Protein AF-A0A3M7SBH7-F1 (afdb_monomer_lite)

Organism: Brachionus plicatilis (NCBI:txid10195)

InterPro domains:
  IPR026750 Protein N-terminal asparagine amidohydrolase [PF14736] (7-164)
  IPR026750 Protein N-terminal asparagine amidohydrolase [PTHR12498] (8-165)

Structure (mmCIF, N/CA/C/O backbone):
data_AF-A0A3M7SBH7-F1
#
_entry.id   AF-A0A3M7SBH7-F1
#
loop_
_atom_site.group_PDB
_atom_site.id
_atom_site.type_symbol
_atom_site.label_atom_id
_atom_site.label_alt_id
_atom_site.label_comp_id
_atom_site.label_asym_id
_atom_site.label_entity_id
_atom_site.label_seq_id
_atom_site.pdbx_PDB_ins_code
_atom_site.Cartn_x
_atom_site.Cartn_y
_atom_site.Cartn_z
_atom_site.occupancy
_atom_site.B_iso_or_equiv
_atom_site.auth_seq_id
_atom_site.auth_comp_id
_atom_site.auth_asym_id
_atom_site.auth_atom_id
_atom_site.pdbx_PDB_model_num
ATOM 1 N N . MET A 1 1 ? -0.500 4.840 19.368 1.00 51.47 1 MET A N 1
ATOM 2 C CA . MET A 1 1 ? -0.669 6.309 19.244 1.00 51.47 1 MET A CA 1
ATOM 3 C C . MET A 1 1 ? 0.529 7.120 19.744 1.00 51.47 1 MET A C 1
ATOM 5 O O . MET A 1 1 ? 0.841 8.128 19.121 1.00 51.47 1 MET A O 1
ATOM 9 N N . LYS A 1 2 ? 1.219 6.690 20.820 1.00 51.00 2 LYS A N 1
ATOM 10 C CA . LYS A 1 2 ? 2.356 7.432 21.401 1.00 51.00 2 LYS A CA 1
ATOM 11 C C . LYS A 1 2 ? 3.437 7.821 20.385 1.00 51.00 2 LYS A C 1
ATOM 13 O O . LYS A 1 2 ? 3.947 8.919 20.484 1.00 51.00 2 LYS A O 1
ATOM 18 N N . TYR A 1 3 ? 3.743 6.987 19.391 1.00 58.25 3 TYR A N 1
ATOM 19 C CA . TYR A 1 3 ? 4.792 7.304 18.414 1.00 58.25 3 TYR A CA 1
ATOM 20 C C . TYR A 1 3 ? 4.345 8.312 17.343 1.00 58.25 3 TYR A C 1
ATOM 22 O O . TYR A 1 3 ? 4.985 9.344 17.181 1.00 58.25 3 TYR A O 1
ATOM 30 N N . SER A 1 4 ? 3.216 8.085 16.665 1.00 71.88 4 SER A N 1
ATOM 31 C CA . SER A 1 4 ? 2.792 8.923 15.531 1.00 71.88 4 SER A CA 1
ATOM 32 C C . SER A 1 4 ? 2.353 10.337 15.928 1.00 71.88 4 SER A C 1
ATOM 34 O O . SER A 1 4 ? 2.708 11.291 15.242 1.00 71.88 4 SER A O 1
ATOM 36 N N . ALA A 1 5 ? 1.634 10.504 17.044 1.00 77.94 5 ALA A N 1
ATOM 37 C CA . ALA A 1 5 ? 1.269 11.840 17.525 1.00 77.94 5 ALA A CA 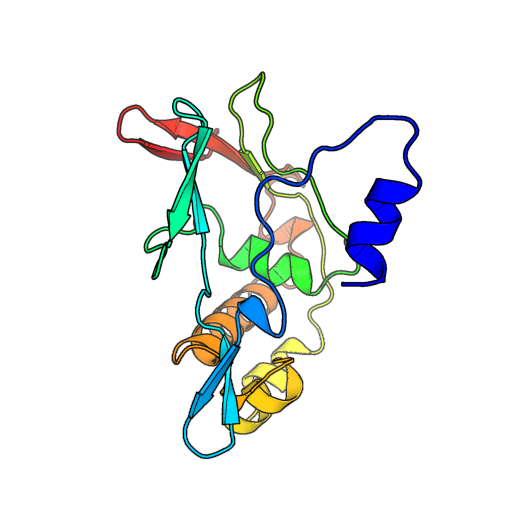1
ATOM 38 C C . ALA A 1 5 ? 2.497 12.607 18.042 1.00 77.94 5 ALA A C 1
ATOM 40 O O . ALA A 1 5 ? 2.641 13.796 17.773 1.00 77.94 5 ALA A O 1
ATOM 41 N N . ASN A 1 6 ? 3.422 11.919 18.717 1.00 83.62 6 ASN A N 1
ATOM 42 C CA . ASN A 1 6 ? 4.636 12.538 19.246 1.00 83.62 6 ASN A CA 1
ATOM 43 C C . ASN A 1 6 ? 5.560 13.046 18.129 1.00 83.62 6 ASN A C 1
ATOM 45 O O . ASN A 1 6 ? 6.127 14.127 18.246 1.00 83.62 6 ASN A O 1
ATOM 49 N N . CYS A 1 7 ? 5.637 12.339 16.994 1.00 85.69 7 CYS A N 1
ATOM 50 C CA . CYS A 1 7 ? 6.346 12.839 15.812 1.00 85.69 7 CYS A CA 1
ATOM 51 C C . CYS A 1 7 ? 5.820 14.201 15.327 1.00 85.69 7 CYS A C 1
ATOM 53 O O . CYS A 1 7 ? 6.613 14.995 14.834 1.00 85.69 7 CYS A O 1
ATOM 55 N N . LEU A 1 8 ? 4.517 14.478 15.467 1.00 88.62 8 LEU A N 1
ATOM 56 C CA . LEU A 1 8 ? 3.919 15.765 15.093 1.00 88.62 8 LEU A CA 1
ATOM 57 C C . LEU A 1 8 ? 4.104 16.833 16.176 1.00 88.62 8 LEU A C 1
ATOM 59 O O . LEU A 1 8 ? 4.330 17.991 15.844 1.00 88.62 8 LEU A O 1
ATOM 63 N N . LEU A 1 9 ? 4.041 16.453 17.456 1.00 87.44 9 LEU A N 1
ATOM 64 C CA . LEU A 1 9 ? 4.242 17.375 18.582 1.00 87.44 9 LEU A CA 1
ATOM 65 C C . LEU A 1 9 ? 5.665 17.947 18.633 1.00 87.44 9 LEU A C 1
ATOM 67 O O . LEU A 1 9 ? 5.855 19.070 19.084 1.00 87.44 9 LEU A O 1
ATOM 71 N N . ASN A 1 10 ? 6.648 17.197 18.132 1.00 88.00 10 ASN A N 1
ATOM 72 C CA . ASN A 1 10 ? 8.053 17.609 18.100 1.00 88.00 10 ASN A CA 1
ATOM 73 C C . ASN A 1 10 ? 8.414 18.500 16.895 1.00 88.00 10 ASN A C 1
ATOM 75 O O . ASN A 1 10 ? 9.589 18.788 16.663 1.00 88.00 10 ASN A O 1
ATOM 79 N N . ARG A 1 11 ? 7.430 18.912 16.089 1.00 91.31 11 ARG A N 1
ATOM 80 C CA . ARG A 1 11 ? 7.635 19.790 14.929 1.00 91.31 11 ARG A CA 1
ATOM 81 C C . ARG A 1 11 ? 7.516 21.258 15.342 1.00 91.31 11 ARG A C 1
ATOM 83 O O . ARG A 1 11 ? 6.840 21.588 16.311 1.00 91.31 11 ARG A O 1
ATOM 90 N N . LYS A 1 12 ? 8.178 22.153 14.601 1.00 94.81 12 LYS A N 1
ATOM 91 C CA . LYS A 1 12 ? 8.089 23.607 14.846 1.00 94.81 12 LYS A CA 1
ATOM 92 C C . LYS A 1 12 ? 6.746 24.167 14.376 1.00 94.81 12 LYS A C 1
ATOM 94 O O . LYS A 1 12 ? 6.247 25.154 14.910 1.00 94.81 12 LYS A O 1
ATOM 99 N N . GLU A 1 13 ? 6.185 23.550 13.347 1.00 95.94 13 GLU A N 1
ATOM 100 C CA . GLU A 1 13 ? 4.905 23.888 12.757 1.00 95.94 13 GLU A CA 1
ATOM 101 C C . GLU A 1 13 ? 3.751 23.518 13.696 1.00 95.94 13 GLU A C 1
ATOM 103 O O . GLU A 1 13 ? 3.779 22.501 14.389 1.00 95.94 13 GLU A O 1
ATOM 108 N N . LYS A 1 14 ? 2.691 24.331 13.692 1.00 92.06 14 LYS A N 1
ATOM 109 C CA . LYS A 1 14 ? 1.484 24.055 14.476 1.00 92.06 14 LYS A CA 1
ATOM 110 C C . LYS A 1 14 ? 0.523 23.184 13.675 1.00 92.06 14 LYS A C 1
ATOM 112 O O . LYS A 1 14 ? 0.019 23.604 12.635 1.00 92.06 14 LYS A O 1
ATOM 117 N N . PHE A 1 15 ? 0.209 22.007 14.205 1.00 92.75 15 PHE A N 1
ATOM 118 C CA . PHE A 1 15 ? -0.782 21.098 13.635 1.00 92.75 15 PHE A CA 1
ATOM 119 C C . PHE A 1 15 ? -2.075 21.135 14.452 1.00 92.75 15 PHE A C 1
ATOM 121 O O . PHE A 1 15 ? -2.052 21.012 15.673 1.00 92.75 15 PHE A O 1
ATOM 128 N N . ASN A 1 16 ? -3.214 21.271 13.770 1.00 90.94 16 ASN A N 1
ATOM 129 C CA . ASN A 1 16 ? -4.533 21.200 14.396 1.00 90.94 16 ASN A CA 1
ATOM 130 C C . ASN A 1 16 ? -5.140 19.819 14.148 1.00 90.94 16 ASN A C 1
ATOM 132 O O . ASN A 1 16 ? -5.422 19.467 13.000 1.00 90.94 16 ASN A O 1
ATOM 136 N N . LEU A 1 17 ? -5.379 19.052 15.211 1.00 90.44 17 LEU A N 1
ATOM 137 C CA . LEU A 1 17 ? -6.041 17.756 15.106 1.00 90.44 17 LEU A CA 1
ATOM 138 C C . LEU A 1 17 ? -7.507 17.950 14.691 1.00 90.44 17 LEU A C 1
ATOM 140 O O . LEU A 1 17 ? -8.284 18.575 15.409 1.00 90.44 17 LEU A O 1
ATOM 144 N N . LYS A 1 18 ? -7.878 17.433 13.514 1.00 91.19 18 LYS A N 1
ATOM 145 C CA . LYS A 1 18 ? -9.251 17.517 12.980 1.00 91.19 18 LYS A CA 1
ATOM 146 C C . LYS A 1 18 ? -10.040 16.218 13.114 1.00 91.19 18 LYS A C 1
ATOM 148 O O . LYS A 1 18 ? -11.257 16.268 13.234 1.00 91.19 18 LYS A O 1
ATOM 153 N N . LEU A 1 19 ? -9.362 15.075 13.073 1.00 90.56 19 LEU A N 1
ATOM 154 C CA . LEU A 1 19 ? -9.978 13.754 13.132 1.00 90.56 19 LEU A CA 1
ATOM 155 C C . LEU A 1 19 ? -9.030 12.784 13.838 1.00 90.56 19 LEU A C 1
ATOM 157 O O . LEU A 1 19 ? -7.858 12.705 13.475 1.00 90.56 19 LEU A O 1
ATOM 161 N N . CYS A 1 20 ? -9.539 12.048 14.825 1.00 91.25 20 CYS A N 1
ATOM 162 C CA . CYS A 1 20 ? -8.801 11.014 15.546 1.00 91.25 20 CYS A CA 1
ATOM 163 C C . CYS A 1 20 ? -9.745 9.842 15.833 1.00 91.25 20 CYS A C 1
ATOM 165 O O . CYS A 1 20 ? -10.544 9.906 16.762 1.00 91.25 20 CYS A O 1
ATOM 167 N N . ILE A 1 21 ? -9.706 8.813 14.984 1.00 90.50 21 ILE A N 1
ATOM 168 C CA . ILE A 1 21 ? -10.515 7.593 15.127 1.00 90.50 21 ILE A CA 1
ATOM 169 C C . ILE A 1 21 ? -9.576 6.398 14.968 1.00 90.50 21 ILE A C 1
ATOM 171 O O . ILE A 1 21 ? -9.464 5.795 13.904 1.00 90.50 21 ILE A O 1
ATOM 175 N N . ASN A 1 22 ? -8.811 6.110 16.009 1.00 90.19 22 ASN A N 1
ATOM 176 C CA . ASN A 1 22 ? -7.846 5.018 16.049 1.00 90.19 22 ASN A CA 1
ATOM 177 C C . ASN A 1 22 ? -7.960 4.255 17.372 1.00 90.19 22 ASN A C 1
ATOM 179 O O . ASN A 1 22 ? -8.639 4.705 18.292 1.00 90.19 22 ASN A O 1
ATOM 183 N N . THR A 1 23 ? -7.306 3.090 17.431 1.00 92.00 23 THR A N 1
ATOM 184 C CA . THR A 1 23 ? -7.255 2.226 18.622 1.00 92.00 23 THR A CA 1
ATOM 185 C C . THR A 1 23 ? -8.648 2.011 19.222 1.00 92.00 23 THR A C 1
ATOM 187 O O . THR A 1 23 ? -9.531 1.520 18.518 1.00 92.00 23 THR A O 1
ATOM 190 N N . GLU A 1 24 ? -8.877 2.393 20.474 1.00 93.88 24 GLU A N 1
ATOM 191 C CA . GLU A 1 24 ? -10.125 2.185 21.206 1.00 93.88 24 GLU A CA 1
ATOM 192 C C . GLU A 1 24 ? -11.316 2.860 20.509 1.00 93.88 24 GLU A C 1
ATOM 194 O O . GLU A 1 24 ? -12.394 2.279 20.439 1.00 93.88 24 GLU A O 1
ATOM 199 N N . LEU A 1 25 ? -11.109 4.037 19.903 1.00 94.94 25 LEU A N 1
ATOM 200 C CA . LEU A 1 25 ? -12.156 4.770 19.179 1.00 94.94 25 LEU A CA 1
ATOM 201 C C . LEU A 1 25 ? -12.544 4.108 17.850 1.00 94.94 25 LEU A C 1
ATOM 203 O O . LEU A 1 25 ? -13.595 4.416 17.296 1.00 94.94 25 LEU A O 1
ATOM 207 N N . ASN A 1 26 ? -11.702 3.210 17.333 1.00 95.31 26 ASN A N 1
ATOM 208 C CA . ASN A 1 26 ? -11.981 2.418 16.139 1.00 95.31 26 ASN A CA 1
ATOM 209 C C . ASN A 1 26 ? -12.223 0.937 16.469 1.00 95.31 26 ASN A C 1
ATOM 211 O O . ASN A 1 26 ? -12.076 0.104 15.583 1.00 95.31 26 ASN A O 1
ATOM 215 N N . THR A 1 27 ? -12.540 0.581 17.717 1.00 96.25 27 THR A N 1
ATOM 216 C CA . THR A 1 27 ? -12.681 -0.821 18.136 1.00 96.25 27 THR A CA 1
ATOM 217 C C . THR A 1 27 ? -14.131 -1.182 18.437 1.00 96.25 27 THR A C 1
ATOM 219 O O . THR A 1 27 ? -14.838 -0.465 19.138 1.00 96.25 27 THR A O 1
ATOM 222 N N . THR A 1 28 ? -14.564 -2.341 17.946 1.00 96.12 28 THR A N 1
ATOM 223 C CA . THR A 1 28 ? -15.790 -3.025 18.370 1.00 96.12 28 THR A CA 1
ATOM 224 C C . THR A 1 28 ? -15.458 -4.426 18.882 1.00 96.12 28 THR A C 1
ATOM 226 O O . THR A 1 28 ? -14.510 -5.045 18.402 1.00 96.12 28 THR A O 1
ATOM 229 N N . ASN A 1 29 ? -16.220 -4.934 19.853 1.00 96.62 29 ASN A N 1
ATOM 230 C CA . ASN A 1 29 ? -16.050 -6.285 20.385 1.00 96.62 29 ASN A CA 1
ATOM 231 C C . ASN A 1 29 ? -17.127 -7.218 19.818 1.00 96.62 29 ASN A C 1
ATOM 233 O O . ASN A 1 29 ? -18.317 -6.906 19.866 1.00 96.62 29 ASN A O 1
ATOM 237 N N . ARG A 1 30 ? -16.708 -8.363 19.280 1.00 94.69 30 ARG A N 1
ATOM 238 C CA . ARG A 1 30 ? -17.582 -9.423 18.771 1.00 94.69 30 ARG A CA 1
ATOM 239 C C . ARG A 1 30 ? -17.192 -10.721 19.466 1.00 94.69 30 ARG A C 1
ATOM 241 O O . ARG A 1 30 ? -16.145 -11.284 19.166 1.00 94.69 30 ARG A O 1
ATOM 248 N N . ASN A 1 31 ? -18.022 -11.178 20.404 1.00 94.50 31 ASN A N 1
ATOM 249 C CA . ASN A 1 31 ? -17.807 -12.417 21.164 1.00 94.50 31 ASN A CA 1
ATOM 250 C C . ASN A 1 31 ? -16.426 -12.496 21.843 1.00 94.50 31 ASN A C 1
ATOM 252 O O . ASN A 1 31 ? -15.753 -13.520 21.780 1.00 94.50 31 ASN A O 1
ATOM 256 N N . GLY A 1 32 ? -15.980 -11.402 22.464 1.00 94.69 32 GLY A N 1
ATOM 257 C CA . GLY A 1 32 ? -14.685 -11.343 23.144 1.00 94.69 32 GLY A CA 1
ATOM 258 C C . GLY A 1 32 ? -13.502 -10.994 22.237 1.00 94.69 32 GLY A C 1
ATOM 259 O O . GLY A 1 32 ? -12.437 -10.676 22.757 1.00 94.69 32 GLY A O 1
ATOM 260 N N . ILE A 1 33 ? -13.685 -10.950 20.914 1.00 95.31 33 ILE A N 1
ATOM 261 C CA . ILE A 1 33 ? -12.635 -10.592 19.952 1.00 95.31 33 ILE A CA 1
ATOM 262 C C . ILE A 1 33 ? -12.821 -9.142 19.496 1.00 95.31 33 ILE A C 1
ATOM 264 O O . ILE A 1 33 ? -13.919 -8.718 19.128 1.00 95.31 33 ILE A O 1
ATOM 268 N N . ASN A 1 34 ? -11.737 -8.368 19.503 1.00 96.19 34 ASN A N 1
ATOM 269 C CA . ASN A 1 34 ? -11.747 -6.973 19.071 1.00 96.19 34 ASN A CA 1
ATOM 270 C C . ASN A 1 34 ? -11.542 -6.858 17.556 1.00 96.19 34 ASN A C 1
ATOM 272 O O . ASN A 1 34 ? -10.665 -7.505 16.987 1.00 96.19 34 ASN A O 1
ATOM 276 N N . TYR A 1 35 ? -12.331 -6.000 16.914 1.00 95.25 35 TYR A N 1
ATOM 277 C CA . TYR A 1 35 ? -12.285 -5.722 15.481 1.00 95.25 35 TYR A CA 1
ATOM 278 C C . TYR A 1 35 ? -12.225 -4.216 15.214 1.00 95.25 35 TYR A C 1
ATOM 280 O O . TYR A 1 35 ? -12.894 -3.451 15.914 1.00 95.25 35 TYR A O 1
ATOM 288 N N . PRO A 1 36 ? -11.503 -3.779 14.168 1.00 94.50 36 PRO A N 1
ATOM 289 C CA . PRO A 1 36 ? -11.649 -2.435 13.632 1.00 94.50 36 PRO A CA 1
ATOM 290 C C . PRO A 1 36 ? -13.091 -2.160 13.174 1.00 94.50 36 PRO A C 1
ATOM 292 O O . PRO A 1 36 ? -13.716 -2.997 12.522 1.00 94.50 36 PRO A O 1
ATOM 295 N N . ILE A 1 37 ? -13.619 -0.973 13.481 1.00 94.12 37 ILE A N 1
ATOM 296 C CA . ILE A 1 37 ? -14.897 -0.491 12.930 1.00 94.12 37 ILE A CA 1
ATOM 297 C C . ILE A 1 37 ? -14.673 -0.004 11.493 1.00 94.12 37 ILE A C 1
ATOM 299 O O . ILE A 1 37 ? -15.403 -0.378 10.577 1.00 94.12 37 ILE A O 1
ATOM 303 N N . ILE A 1 38 ? -13.636 0.808 11.288 1.00 93.31 38 ILE A N 1
ATOM 304 C CA . ILE A 1 38 ? -13.262 1.420 10.014 1.00 93.31 38 ILE A CA 1
ATOM 305 C C . ILE A 1 38 ? -11.956 0.791 9.526 1.00 93.31 38 ILE A C 1
ATOM 307 O O . ILE A 1 38 ? -10.920 0.909 10.181 1.00 93.31 38 ILE A O 1
ATOM 311 N N . TYR A 1 39 ? -12.004 0.172 8.345 1.00 91.88 39 TYR A N 1
ATOM 312 C CA . TYR A 1 39 ? -10.844 -0.418 7.661 1.00 91.88 39 TYR A CA 1
ATOM 313 C C . TYR A 1 39 ? -10.273 0.478 6.553 1.00 91.88 39 TYR A C 1
ATOM 315 O O . TYR A 1 39 ? -9.123 0.315 6.151 1.00 91.88 39 TYR A O 1
ATOM 323 N N . GLY A 1 40 ? -11.070 1.417 6.040 1.00 93.06 40 GLY A N 1
ATOM 324 C CA . GLY A 1 40 ? -10.689 2.276 4.927 1.00 93.06 40 GLY A CA 1
ATOM 325 C C . GLY A 1 40 ? -11.369 3.637 4.989 1.00 93.06 40 GLY A C 1
ATOM 326 O O . GLY A 1 40 ? -12.530 3.765 5.381 1.00 93.06 40 GLY A O 1
ATOM 327 N N . ILE A 1 41 ? -10.631 4.665 4.576 1.00 95.06 41 ILE A N 1
ATOM 328 C CA . ILE A 1 41 ? -11.122 6.037 4.453 1.00 95.06 41 ILE A CA 1
ATOM 329 C C . ILE A 1 41 ? -10.771 6.581 3.071 1.00 95.06 41 ILE A C 1
ATOM 331 O O . ILE A 1 41 ? -9.680 6.337 2.560 1.00 95.06 41 ILE A O 1
ATOM 335 N N . GLY A 1 42 ? -11.699 7.315 2.470 1.00 95.38 42 GLY A N 1
ATOM 336 C CA . GLY A 1 42 ? -11.432 8.169 1.320 1.00 95.38 42 GLY A CA 1
ATOM 337 C C . GLY A 1 42 ? -11.314 9.624 1.762 1.00 95.38 42 GLY A C 1
ATOM 338 O O . GLY A 1 42 ? -11.917 10.027 2.761 1.00 95.38 42 GLY A O 1
ATOM 339 N N . TYR A 1 43 ? -10.548 10.420 1.019 1.00 95.31 43 TYR A N 1
ATOM 340 C CA . TYR A 1 43 ? -10.467 11.863 1.221 1.00 95.31 43 TYR A CA 1
ATOM 341 C C . TYR A 1 43 ? -10.713 12.588 -0.096 1.00 95.31 43 TYR A C 1
ATOM 343 O O . TYR A 1 43 ? -9.973 12.421 -1.064 1.00 95.31 43 TYR A O 1
ATOM 351 N N . GLU A 1 44 ? -11.763 13.396 -0.135 1.00 95.75 44 GLU A N 1
ATOM 352 C CA . GLU A 1 44 ? -12.080 14.228 -1.283 1.00 95.75 44 GLU A CA 1
ATOM 353 C C . GLU A 1 44 ? -11.288 15.538 -1.210 1.00 95.75 44 GLU A C 1
ATOM 355 O O . GLU A 1 44 ? -11.523 16.371 -0.333 1.00 95.75 44 GLU A O 1
ATOM 360 N N . ILE A 1 45 ? -10.372 15.740 -2.160 1.00 93.94 45 ILE A N 1
ATOM 361 C CA . ILE A 1 45 ? -9.454 16.889 -2.170 1.00 93.94 45 ILE A CA 1
ATOM 362 C C . ILE A 1 45 ? -10.214 18.213 -2.331 1.00 93.94 45 ILE A C 1
ATOM 364 O O . ILE A 1 45 ? -9.981 19.149 -1.567 1.00 93.94 45 ILE A O 1
ATOM 368 N N . LYS A 1 46 ? -11.148 18.288 -3.291 1.00 95.56 46 LYS A N 1
ATOM 369 C CA . LYS A 1 46 ? -11.868 19.526 -3.637 1.00 95.56 46 LYS A CA 1
ATOM 370 C C . LYS A 1 46 ? -12.659 20.084 -2.452 1.00 95.56 46 LYS A C 1
ATOM 372 O O . LYS A 1 46 ? -12.535 21.262 -2.131 1.00 95.56 46 LYS A O 1
ATOM 377 N N . ASN A 1 47 ? -13.425 19.225 -1.783 1.00 96.06 47 ASN A N 1
ATOM 378 C CA . ASN A 1 47 ? -14.284 19.612 -0.661 1.00 96.06 47 ASN A CA 1
ATOM 379 C C . ASN A 1 47 ? -13.625 19.407 0.710 1.00 96.06 47 ASN A C 1
ATOM 381 O O . ASN A 1 47 ? -14.248 19.670 1.737 1.00 96.06 47 ASN A O 1
ATOM 385 N N . LYS A 1 48 ? -12.371 18.937 0.743 1.00 94.94 48 LYS A N 1
ATOM 386 C CA . LYS A 1 48 ? -11.584 18.699 1.963 1.00 94.94 48 LYS A CA 1
ATOM 387 C C . LYS A 1 48 ? -12.286 17.783 2.974 1.00 94.94 48 LYS A C 1
ATOM 389 O O . LYS A 1 48 ? -12.182 17.990 4.186 1.00 94.94 48 LYS A O 1
ATOM 394 N N . LYS A 1 49 ? -13.002 16.766 2.486 1.00 95.50 49 LYS A N 1
ATOM 395 C CA . LYS A 1 49 ? -13.883 15.914 3.296 1.00 95.50 49 LYS A CA 1
ATOM 396 C C . LYS A 1 49 ? -13.391 14.470 3.333 1.00 95.50 49 LYS A C 1
ATOM 398 O O . LYS A 1 49 ? -13.204 13.844 2.293 1.00 95.50 49 LYS A O 1
ATOM 403 N N . ALA A 1 50 ? -13.235 13.930 4.540 1.00 94.50 50 ALA A N 1
ATOM 404 C CA . ALA A 1 50 ? -13.029 12.500 4.747 1.00 94.50 50 ALA A CA 1
ATOM 405 C C . ALA A 1 50 ? -14.375 11.760 4.743 1.00 94.50 50 ALA A C 1
ATOM 407 O O . ALA A 1 50 ? -15.372 12.273 5.256 1.00 94.50 50 ALA A O 1
ATOM 408 N N . PHE A 1 51 ? -14.398 10.547 4.200 1.00 93.88 51 PHE A N 1
ATOM 409 C CA . PHE A 1 51 ? -15.565 9.670 4.221 1.00 93.88 51 PHE A CA 1
ATOM 410 C C . PHE A 1 51 ? -15.148 8.216 4.440 1.00 93.88 51 PHE A C 1
ATOM 412 O O . PHE A 1 51 ? -14.034 7.808 4.101 1.00 93.88 51 PHE A O 1
ATOM 419 N N . TRP A 1 52 ? -16.042 7.427 5.029 1.00 93.50 52 TRP A N 1
ATOM 420 C CA . TRP A 1 52 ? -15.809 6.002 5.241 1.00 93.50 52 TRP A CA 1
ATOM 421 C C . TRP A 1 52 ? -15.851 5.257 3.913 1.00 93.50 52 TRP A C 1
ATOM 423 O O . TRP A 1 52 ? -16.754 5.465 3.103 1.00 93.50 52 TRP A O 1
ATOM 433 N N . CYS A 1 53 ? -14.875 4.381 3.695 1.00 91.00 53 CYS A N 1
ATOM 434 C CA . CYS A 1 53 ? -14.813 3.554 2.504 1.00 91.00 53 CYS A CA 1
ATOM 435 C C . CYS A 1 53 ? -14.673 2.089 2.910 1.00 91.00 53 CYS A C 1
ATOM 437 O O . CYS A 1 53 ? -13.599 1.637 3.304 1.00 91.00 53 CYS A O 1
ATOM 439 N N . ASN A 1 54 ? -15.769 1.339 2.791 1.00 82.62 54 ASN A N 1
ATOM 440 C CA . ASN A 1 54 ? -15.776 -0.080 3.144 1.00 82.62 54 ASN A CA 1
ATOM 441 C C . ASN A 1 54 ? -14.940 -0.925 2.171 1.00 82.62 54 ASN A C 1
ATOM 443 O O . ASN A 1 54 ? -14.445 -1.983 2.552 1.00 82.62 54 ASN A O 1
ATOM 447 N N . LYS A 1 55 ? -14.784 -0.488 0.913 1.00 86.56 55 LYS A N 1
ATOM 448 C CA . LYS A 1 55 ? -14.011 -1.218 -0.097 1.00 86.56 55 LYS A CA 1
ATOM 449 C C . LYS A 1 55 ? -13.519 -0.300 -1.211 1.00 86.56 55 LYS A C 1
ATOM 451 O O . LYS A 1 55 ? -14.292 0.461 -1.783 1.00 86.56 55 LYS A O 1
ATOM 456 N N . PHE A 1 56 ? -12.258 -0.481 -1.593 1.00 91.50 56 PH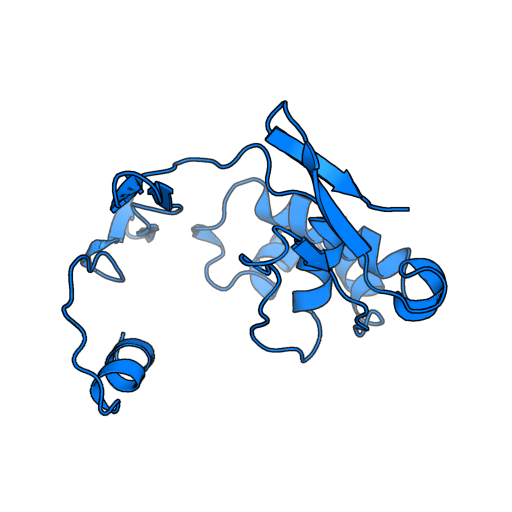E A N 1
ATOM 457 C CA . PHE A 1 56 ? -11.702 0.029 -2.846 1.00 91.50 56 PHE A CA 1
ATOM 458 C C . PHE A 1 56 ? -11.628 -1.123 -3.843 1.00 91.50 56 PHE A C 1
ATOM 460 O O . PHE A 1 56 ? -10.866 -2.068 -3.628 1.00 91.50 56 PHE A O 1
ATOM 467 N N . LEU A 1 57 ? -12.449 -1.069 -4.896 1.00 88.94 57 LEU A N 1
ATOM 468 C CA . LEU A 1 57 ? -12.493 -2.115 -5.925 1.00 88.94 57 LEU A CA 1
ATOM 469 C C . LEU A 1 57 ? -11.267 -2.061 -6.838 1.00 88.94 57 LEU A C 1
ATOM 471 O O . LEU A 1 57 ? -10.706 -3.099 -7.165 1.00 88.94 57 LEU A O 1
ATOM 475 N N . ASN A 1 58 ? -10.824 -0.855 -7.196 1.00 91.31 58 ASN A N 1
ATOM 476 C CA . ASN A 1 58 ? -9.630 -0.647 -8.001 1.00 91.31 58 ASN A CA 1
ATOM 477 C C . ASN A 1 58 ? -8.522 -0.028 -7.137 1.00 91.31 58 ASN A C 1
ATOM 479 O O . ASN A 1 58 ? -8.635 1.116 -6.699 1.00 91.31 58 ASN A O 1
ATOM 483 N N . LYS A 1 59 ? -7.470 -0.811 -6.872 1.00 93.56 59 LYS A N 1
ATOM 484 C CA . LYS A 1 59 ? -6.289 -0.407 -6.083 1.00 93.56 59 LYS A CA 1
ATOM 485 C C . LYS A 1 59 ? -5.024 -0.242 -6.936 1.00 93.56 59 LYS A C 1
ATOM 487 O O . LYS A 1 59 ? -3.945 0.014 -6.393 1.00 93.56 59 LYS A O 1
ATOM 492 N N . GLY A 1 60 ? -5.157 -0.432 -8.249 1.00 94.31 60 GLY A N 1
ATOM 493 C CA . GLY A 1 60 ? -4.058 -0.346 -9.201 1.00 94.31 60 GLY A CA 1
ATOM 494 C C . GLY A 1 60 ? -3.553 1.087 -9.415 1.00 94.31 60 GLY A C 1
ATOM 495 O O . GLY A 1 60 ? -4.062 2.030 -8.795 1.00 94.31 60 GLY A O 1
ATOM 496 N N . PRO A 1 61 ? -2.560 1.260 -10.301 1.00 96.44 61 PRO A N 1
ATOM 497 C CA . PRO A 1 61 ? -1.895 0.221 -11.097 1.00 96.44 61 PRO A CA 1
ATOM 498 C C . PRO A 1 61 ? -0.896 -0.604 -10.267 1.00 96.44 61 PRO A C 1
ATOM 500 O O . PRO A 1 61 ? -0.622 -0.267 -9.107 1.00 96.44 61 PRO A O 1
ATOM 503 N N . ASP A 1 62 ? -0.397 -1.694 -10.859 1.00 96.31 62 ASP A N 1
ATOM 504 C CA . ASP A 1 62 ? 0.744 -2.483 -10.367 1.00 96.31 62 ASP A CA 1
ATOM 505 C C . ASP A 1 62 ? 0.648 -2.915 -8.900 1.00 96.31 62 ASP A C 1
ATOM 507 O O . ASP A 1 62 ? 1.595 -2.821 -8.116 1.00 96.31 62 ASP A O 1
ATOM 511 N N . MET A 1 63 ? -0.538 -3.387 -8.510 1.00 95.94 63 MET A N 1
ATOM 512 C CA . MET A 1 63 ? -0.823 -3.761 -7.125 1.00 95.94 63 MET A CA 1
ATOM 513 C C . MET A 1 63 ? 0.135 -4.849 -6.622 1.00 95.94 63 MET A C 1
ATOM 515 O O . MET A 1 63 ? 0.685 -4.697 -5.536 1.00 95.94 63 MET A O 1
ATOM 519 N N . LEU A 1 64 ? 0.395 -5.892 -7.419 1.00 96.69 64 LEU A N 1
ATOM 520 C CA . LEU A 1 64 ? 1.297 -6.983 -7.031 1.00 96.69 64 LEU A CA 1
ATOM 521 C C . LEU A 1 64 ? 2.746 -6.511 -6.878 1.00 96.69 64 LEU A C 1
ATOM 523 O O . LEU A 1 64 ? 3.362 -6.800 -5.858 1.00 96.69 64 LEU A O 1
ATOM 527 N N . ALA A 1 65 ? 3.261 -5.710 -7.816 1.00 95.62 65 ALA A N 1
ATOM 528 C CA . ALA A 1 65 ? 4.610 -5.155 -7.722 1.00 95.62 65 ALA A CA 1
ATOM 529 C C . ALA A 1 65 ? 4.761 -4.261 -6.478 1.00 95.62 65 ALA A C 1
ATOM 531 O O . ALA A 1 65 ? 5.709 -4.395 -5.704 1.00 95.62 65 ALA A O 1
ATOM 532 N N . ARG A 1 66 ? 3.782 -3.385 -6.222 1.00 95.25 66 ARG A N 1
ATOM 533 C CA . ARG A 1 66 ? 3.767 -2.527 -5.027 1.00 95.25 66 ARG A CA 1
ATOM 534 C C . ARG A 1 66 ? 3.668 -3.330 -3.728 1.00 95.25 66 ARG A C 1
ATOM 536 O O . ARG A 1 66 ? 4.325 -2.956 -2.757 1.00 95.25 66 ARG A O 1
ATOM 543 N N . SER A 1 67 ? 2.886 -4.410 -3.706 1.00 95.06 67 SER A N 1
ATOM 544 C CA . SER A 1 67 ? 2.800 -5.331 -2.564 1.00 95.06 67 SER A CA 1
ATOM 545 C C . SER A 1 67 ? 4.122 -6.069 -2.349 1.00 95.06 67 SER A C 1
ATOM 547 O O . SER A 1 67 ? 4.624 -6.091 -1.231 1.00 95.06 67 SER A O 1
ATOM 549 N N . ALA A 1 68 ? 4.745 -6.573 -3.418 1.00 95.06 68 ALA A N 1
ATOM 550 C CA . ALA A 1 68 ? 6.042 -7.248 -3.377 1.00 95.06 68 ALA A CA 1
ATOM 551 C C . ALA A 1 68 ? 7.148 -6.344 -2.814 1.00 95.06 68 ALA A C 1
ATOM 553 O O . ALA A 1 68 ? 7.952 -6.783 -1.997 1.00 95.06 68 ALA A O 1
ATOM 554 N N . ARG A 1 69 ? 7.137 -5.047 -3.154 1.00 93.81 69 ARG A N 1
ATOM 555 C CA . ARG A 1 69 ? 8.068 -4.059 -2.584 1.00 93.81 69 ARG A CA 1
ATOM 556 C C . ARG A 1 69 ? 8.025 -4.009 -1.051 1.00 93.81 69 ARG A C 1
ATOM 558 O O . ARG A 1 69 ? 9.020 -3.661 -0.440 1.00 93.81 69 ARG A O 1
ATOM 565 N N . HIS A 1 70 ? 6.906 -4.328 -0.399 1.00 89.44 70 HIS A N 1
ATOM 566 C CA . HIS A 1 70 ? 6.841 -4.292 1.072 1.00 89.44 70 HIS A CA 1
ATOM 567 C C . HIS A 1 70 ? 7.657 -5.415 1.733 1.00 89.44 70 HIS A C 1
ATOM 569 O O . HIS A 1 70 ? 7.889 -5.363 2.936 1.00 89.44 70 HIS A O 1
ATOM 575 N N . PHE A 1 71 ? 8.114 -6.394 0.948 1.00 87.31 71 PHE A N 1
ATOM 576 C CA . PHE A 1 71 ? 9.071 -7.417 1.362 1.00 87.31 71 PHE A CA 1
ATOM 577 C C . PHE A 1 71 ? 10.531 -7.011 1.086 1.00 87.31 71 PHE A C 1
ATOM 579 O O . PHE A 1 71 ? 11.430 -7.838 1.224 1.00 87.31 71 PHE A O 1
ATOM 586 N N . SER A 1 72 ? 10.787 -5.753 0.705 1.00 80.69 72 SER A N 1
ATOM 587 C CA . SER A 1 72 ? 12.124 -5.155 0.741 1.00 80.69 72 SER A CA 1
ATOM 588 C C . SER A 1 72 ? 12.347 -4.365 2.035 1.00 80.69 72 SER A C 1
ATOM 590 O O . SER A 1 72 ? 11.421 -4.091 2.797 1.00 80.69 72 SER A O 1
ATOM 592 N N . ASP A 1 73 ? 13.590 -3.964 2.283 1.00 68.94 73 ASP A N 1
ATOM 593 C CA . ASP A 1 73 ? 13.984 -3.072 3.382 1.00 68.94 73 ASP A CA 1
ATOM 594 C C . ASP A 1 73 ? 13.503 -1.613 3.197 1.00 68.94 73 ASP A C 1
ATOM 596 O O . ASP A 1 73 ? 13.719 -0.750 4.054 1.00 68.94 73 ASP A O 1
ATOM 600 N N . GLY A 1 74 ? 12.835 -1.318 2.077 1.00 66.06 74 GLY A N 1
ATOM 601 C CA . GLY A 1 74 ? 12.450 0.024 1.675 1.00 66.06 74 GLY A CA 1
ATOM 602 C C . GLY A 1 74 ? 11.288 0.579 2.495 1.00 66.06 74 GLY A C 1
ATOM 603 O O . GLY A 1 74 ? 10.131 0.207 2.287 1.00 66.06 74 GLY A O 1
ATOM 604 N N . GLY A 1 75 ? 11.580 1.565 3.346 1.00 82.94 75 GLY A N 1
ATOM 605 C CA . GLY A 1 75 ? 10.588 2.333 4.105 1.00 82.94 75 GLY A CA 1
ATOM 606 C C . GLY A 1 75 ? 9.557 3.085 3.245 1.00 82.94 75 GLY A C 1
ATOM 607 O O . GLY A 1 75 ? 9.413 2.869 2.039 1.00 82.94 75 GLY A O 1
ATOM 608 N N . ASN A 1 76 ? 8.809 3.995 3.870 1.00 88.62 76 ASN A N 1
ATOM 609 C CA . ASN A 1 76 ? 7.774 4.774 3.184 1.00 88.62 76 ASN A CA 1
ATOM 610 C C . ASN A 1 76 ? 8.351 5.589 2.013 1.00 88.62 76 ASN A C 1
ATOM 612 O O . ASN A 1 76 ? 9.389 6.230 2.159 1.00 88.62 76 ASN A O 1
ATOM 616 N N . ILE A 1 77 ? 7.644 5.608 0.878 1.00 92.44 77 ILE A N 1
ATOM 617 C CA . ILE A 1 77 ? 8.029 6.366 -0.322 1.00 92.44 77 ILE A CA 1
ATOM 618 C C . ILE A 1 77 ? 6.893 7.247 -0.830 1.00 92.44 77 ILE A C 1
ATOM 620 O O . ILE A 1 77 ? 5.712 6.928 -0.677 1.00 92.44 77 ILE A O 1
ATOM 624 N N . GLN A 1 78 ? 7.266 8.347 -1.480 1.00 94.38 78 GLN A N 1
ATOM 625 C CA . GLN A 1 78 ? 6.353 9.157 -2.273 1.00 94.38 78 GLN A CA 1
ATOM 626 C C . GLN A 1 78 ? 6.229 8.546 -3.672 1.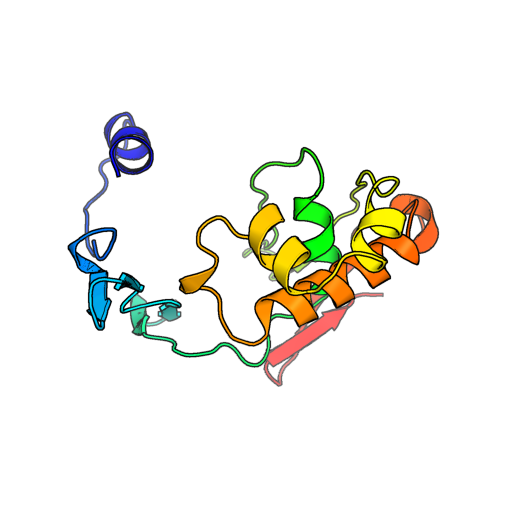00 94.38 78 GLN A C 1
ATOM 628 O O . GLN A 1 78 ? 7.229 8.379 -4.360 1.00 94.38 78 GLN A O 1
ATOM 633 N N . ILE A 1 79 ? 5.001 8.220 -4.082 1.00 95.81 79 ILE A N 1
ATOM 634 C CA . ILE A 1 79 ? 4.723 7.584 -5.384 1.00 95.81 79 ILE A CA 1
ATOM 635 C C . ILE A 1 79 ? 3.996 8.499 -6.368 1.00 95.81 79 ILE A C 1
ATOM 637 O O . ILE A 1 79 ? 3.838 8.129 -7.520 1.00 95.81 79 ILE A O 1
ATOM 641 N N . TYR A 1 80 ? 3.509 9.661 -5.935 1.00 97.56 80 TYR A N 1
ATOM 642 C CA . TYR A 1 80 ? 2.738 10.572 -6.778 1.00 97.56 80 TYR A CA 1
ATOM 643 C C . TYR A 1 80 ? 3.329 11.977 -6.718 1.00 97.56 80 TYR A C 1
ATOM 645 O O . TYR A 1 80 ? 3.612 12.493 -5.629 1.00 97.56 80 TYR A O 1
ATOM 653 N N . ASP A 1 81 ? 3.494 12.588 -7.885 1.00 97.25 81 ASP A N 1
ATOM 654 C CA . ASP A 1 81 ? 3.876 13.983 -8.035 1.00 97.25 81 ASP A CA 1
ATOM 655 C C . ASP A 1 81 ? 2.649 14.818 -8.445 1.00 97.25 81 ASP A C 1
ATOM 657 O O . ASP A 1 81 ? 2.135 14.665 -9.558 1.00 97.25 81 ASP A O 1
ATOM 661 N N . PRO A 1 82 ? 2.158 15.712 -7.568 1.00 95.19 82 PRO A N 1
ATOM 662 C CA . PRO A 1 82 ? 1.011 16.551 -7.880 1.00 95.19 82 PRO A CA 1
ATOM 663 C C . PRO A 1 82 ? 1.301 17.639 -8.921 1.00 95.19 82 PRO A C 1
ATOM 665 O O . PRO A 1 82 ? 0.337 18.178 -9.453 1.00 95.19 82 PRO A O 1
ATOM 668 N N . LEU A 1 83 ? 2.568 17.980 -9.198 1.00 96.31 83 LEU A N 1
ATOM 669 C CA . LEU A 1 83 ? 2.917 19.004 -10.190 1.00 96.31 83 LEU A CA 1
ATOM 670 C C . LEU A 1 83 ? 2.866 18.445 -11.613 1.00 96.31 83 LEU A C 1
ATOM 672 O O . LEU A 1 83 ? 2.293 19.073 -12.498 1.00 96.31 83 LEU A O 1
ATOM 676 N N . SER A 1 84 ? 3.436 17.258 -11.830 1.00 96.44 84 SER A N 1
ATOM 677 C CA . SER A 1 84 ? 3.368 16.576 -13.128 1.00 96.44 84 SER A CA 1
ATOM 678 C C . SER A 1 84 ? 2.113 15.719 -13.312 1.00 96.44 84 SER A C 1
ATOM 680 O O . SER A 1 84 ? 1.852 15.266 -14.423 1.00 96.44 84 SER A O 1
ATOM 682 N N . HIS A 1 85 ? 1.329 15.503 -12.250 1.00 96.56 85 HIS A N 1
ATOM 683 C CA . HIS A 1 85 ? 0.179 14.591 -12.221 1.00 96.56 85 HIS A CA 1
ATOM 684 C C . HIS A 1 85 ? 0.535 13.133 -12.555 1.00 96.56 85 HIS A C 1
ATOM 686 O O . HIS A 1 85 ? -0.291 12.386 -13.090 1.00 96.56 85 HIS A O 1
ATOM 692 N N . LYS A 1 86 ? 1.759 12.716 -12.210 1.00 97.88 86 LYS A N 1
ATOM 693 C CA . LYS A 1 86 ? 2.292 11.385 -12.514 1.00 97.88 86 LYS A CA 1
ATOM 694 C C . LYS A 1 86 ? 2.414 10.521 -11.268 1.00 97.88 86 LYS A C 1
ATOM 696 O O . LYS A 1 86 ? 2.808 10.984 -10.197 1.00 97.88 86 LYS A O 1
ATOM 701 N N . LEU A 1 87 ? 2.083 9.245 -11.427 1.00 98.12 87 LEU A N 1
ATOM 702 C CA . LEU A 1 87 ? 2.341 8.192 -10.453 1.00 98.12 87 LEU A CA 1
ATOM 703 C C . LEU A 1 87 ? 3.565 7.389 -10.913 1.00 98.12 87 LEU A C 1
ATOM 705 O O . LEU A 1 87 ? 3.560 6.848 -12.012 1.00 98.12 87 LEU A O 1
ATOM 709 N N . THR A 1 88 ? 4.577 7.275 -10.062 1.00 97.62 88 THR A N 1
ATOM 710 C CA . THR A 1 88 ? 5.841 6.592 -10.358 1.00 97.62 88 THR A CA 1
ATOM 711 C C . THR A 1 88 ? 5.993 5.365 -9.466 1.00 97.62 88 THR A C 1
ATOM 713 O O . THR A 1 88 ? 5.893 5.456 -8.239 1.00 97.62 88 THR A O 1
ATOM 716 N N . ILE A 1 89 ? 6.249 4.209 -10.077 1.00 96.62 89 ILE A N 1
ATOM 717 C CA . ILE A 1 89 ? 6.454 2.934 -9.388 1.00 96.62 89 ILE A CA 1
ATOM 718 C C . ILE A 1 89 ? 7.851 2.409 -9.709 1.00 96.62 89 ILE A C 1
ATOM 720 O O . ILE A 1 89 ? 8.178 2.131 -10.861 1.00 96.62 89 ILE A O 1
ATOM 724 N N . GLY A 1 90 ? 8.657 2.232 -8.662 1.00 93.56 90 GLY A N 1
ATOM 725 C CA . GLY A 1 90 ? 10.009 1.695 -8.775 1.00 93.56 90 GLY A CA 1
ATOM 726 C C . GLY A 1 90 ? 11.017 2.667 -9.394 1.00 93.56 90 GLY A C 1
ATOM 727 O O . GLY A 1 90 ? 10.831 3.876 -9.249 1.00 93.56 90 GLY A O 1
ATOM 728 N N . PRO A 1 91 ? 12.095 2.146 -10.012 1.00 95.00 91 PRO A N 1
ATOM 729 C CA . PRO A 1 91 ? 12.484 0.733 -9.967 1.00 95.00 91 PRO A CA 1
ATOM 730 C C . PRO A 1 91 ? 12.820 0.319 -8.521 1.00 95.00 91 PRO A C 1
ATOM 732 O O . PRO A 1 91 ? 13.152 1.159 -7.684 1.00 95.00 91 PRO A O 1
ATOM 735 N N . PHE A 1 92 ? 12.681 -0.962 -8.186 1.00 94.00 92 PHE A N 1
ATOM 736 C CA . PHE A 1 92 ? 13.070 -1.492 -6.874 1.00 94.00 92 PHE A CA 1
ATOM 737 C C . PHE A 1 92 ? 13.479 -2.960 -6.972 1.00 94.00 92 PHE A C 1
ATOM 739 O O . PHE A 1 92 ? 13.059 -3.668 -7.885 1.00 94.00 92 PHE A O 1
ATOM 746 N N . SER A 1 93 ? 14.260 -3.414 -5.996 1.00 92.81 93 SER A N 1
ATOM 747 C CA . SER A 1 93 ? 14.574 -4.822 -5.757 1.00 92.81 93 SER A CA 1
ATOM 748 C C . SER A 1 93 ? 13.924 -5.319 -4.461 1.00 92.81 93 SER A C 1
ATOM 750 O O . SER A 1 93 ? 13.448 -4.531 -3.638 1.00 92.81 93 SER A O 1
ATOM 752 N N . TYR A 1 94 ? 13.873 -6.639 -4.302 1.00 92.69 94 TYR A N 1
ATOM 753 C CA . TYR A 1 94 ? 13.445 -7.332 -3.088 1.00 92.69 94 TYR A CA 1
ATOM 754 C C . TYR A 1 94 ? 14.154 -8.688 -2.998 1.00 92.69 94 TYR A C 1
ATOM 756 O O . TYR A 1 94 ? 14.692 -9.174 -3.991 1.00 92.69 94 TYR A O 1
ATOM 764 N N . VAL A 1 95 ? 14.139 -9.303 -1.814 1.00 88.88 95 VAL A N 1
ATOM 765 C CA . VAL A 1 95 ? 14.618 -10.679 -1.616 1.00 88.88 95 VAL A CA 1
ATOM 766 C C . VAL A 1 95 ? 13.445 -11.637 -1.815 1.00 88.88 95 VAL A C 1
ATOM 768 O O . VAL A 1 95 ? 12.365 -11.398 -1.277 1.00 88.88 95 VAL A O 1
ATOM 771 N N . SER A 1 96 ? 13.640 -12.707 -2.590 1.00 91.00 96 SER A N 1
ATOM 772 C CA . SER A 1 96 ? 12.573 -13.651 -2.963 1.00 91.00 96 SER A CA 1
ATOM 773 C C . SER A 1 96 ? 12.858 -15.117 -2.601 1.00 91.00 96 SER A C 1
ATOM 775 O O . SER A 1 96 ? 11.979 -15.957 -2.779 1.00 91.00 96 SER A O 1
ATOM 777 N N . ASP A 1 97 ? 14.014 -15.437 -2.010 1.00 91.19 97 ASP A N 1
ATOM 778 C CA . ASP A 1 97 ? 14.422 -16.824 -1.712 1.00 91.19 97 ASP A CA 1
ATOM 779 C C . ASP A 1 97 ? 13.399 -17.595 -0.858 1.00 91.19 97 ASP A C 1
ATOM 781 O O . ASP A 1 97 ? 13.127 -18.771 -1.093 1.00 91.19 97 ASP A O 1
ATOM 785 N N . PHE A 1 98 ? 12.764 -16.913 0.101 1.00 92.62 98 PHE A N 1
ATOM 786 C CA . PHE A 1 98 ? 11.788 -17.505 1.023 1.00 92.62 98 PHE A CA 1
ATOM 787 C C . PHE A 1 98 ? 10.423 -17.806 0.377 1.00 92.62 98 PHE A C 1
ATOM 789 O O . PHE A 1 98 ? 9.583 -18.503 0.956 1.00 92.62 98 PHE A O 1
ATOM 796 N N . VAL A 1 99 ? 10.156 -17.245 -0.804 1.00 95.25 99 VAL A N 1
ATOM 797 C CA . VAL A 1 99 ? 8.827 -17.251 -1.425 1.00 95.25 99 VAL A CA 1
ATOM 798 C C . VAL A 1 99 ? 8.427 -18.654 -1.869 1.00 95.25 99 VAL A C 1
ATOM 800 O O . VAL A 1 99 ? 7.269 -19.040 -1.703 1.00 95.25 99 VAL A O 1
ATOM 803 N N . LYS A 1 100 ? 9.383 -19.447 -2.372 1.00 95.31 100 LYS A N 1
ATOM 804 C CA . LYS A 1 100 ? 9.141 -20.839 -2.776 1.00 95.31 100 LYS A CA 1
ATOM 805 C C . LYS A 1 100 ? 8.600 -21.670 -1.612 1.00 95.31 100 LYS A C 1
ATOM 807 O O . LYS A 1 100 ? 7.615 -22.389 -1.776 1.00 95.31 100 LYS A O 1
ATOM 812 N N . ASP A 1 101 ? 9.204 -21.520 -0.438 1.00 95.81 101 ASP A N 1
ATOM 813 C CA . ASP A 1 101 ? 8.771 -22.225 0.765 1.00 95.81 101 ASP A CA 1
ATOM 814 C C . ASP A 1 101 ? 7.392 -21.731 1.207 1.00 95.81 101 ASP A C 1
ATOM 816 O O . ASP A 1 101 ? 6.512 -22.537 1.513 1.00 95.81 101 ASP A O 1
ATOM 820 N N . CYS A 1 102 ? 7.147 -20.419 1.147 1.00 96.12 102 CYS A N 1
ATOM 821 C CA . CYS A 1 102 ? 5.853 -19.842 1.508 1.00 96.12 102 CYS A CA 1
ATOM 822 C C . CYS A 1 102 ? 4.704 -20.337 0.628 1.00 96.12 102 CYS A C 1
ATOM 824 O O . CYS A 1 102 ? 3.625 -20.620 1.145 1.00 96.12 102 CYS A O 1
ATOM 826 N N . LEU A 1 103 ? 4.929 -20.498 -0.678 1.00 96.75 103 LEU A N 1
ATOM 827 C CA . LEU A 1 103 ? 3.927 -21.040 -1.602 1.00 96.75 103 LEU A CA 1
ATOM 828 C C . LEU A 1 103 ? 3.516 -22.484 -1.262 1.00 96.75 103 LEU A C 1
ATOM 830 O O . LEU A 1 103 ? 2.421 -22.903 -1.630 1.00 96.75 103 LEU A O 1
ATOM 834 N N . SER A 1 104 ? 4.354 -23.233 -0.538 1.00 96.50 104 SER A N 1
ATOM 835 C CA . SER A 1 104 ? 4.047 -24.595 -0.080 1.00 96.50 104 SER A CA 1
ATOM 836 C C . SER A 1 104 ? 3.30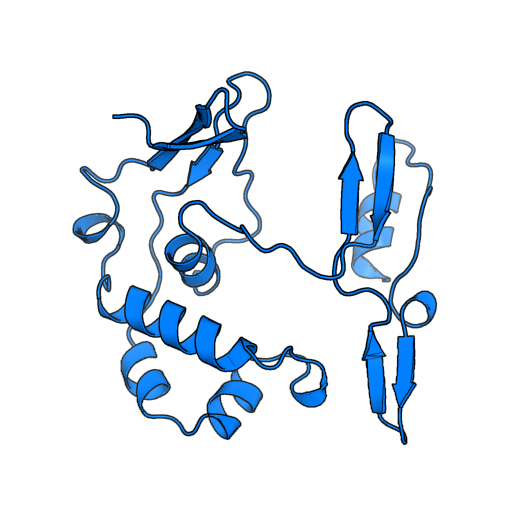2 -24.654 1.262 1.00 96.50 104 SER A C 1
ATOM 838 O O . SER A 1 104 ? 2.792 -25.709 1.649 1.00 96.50 104 SER A O 1
ATOM 840 N N . LEU A 1 105 ? 3.226 -23.535 1.994 1.00 97.44 105 LEU A N 1
ATOM 841 C CA . LEU A 1 105 ? 2.648 -23.512 3.333 1.00 97.44 105 LEU A CA 1
ATOM 842 C C . LEU A 1 105 ? 1.116 -23.637 3.310 1.00 97.44 105 LEU A C 1
ATOM 844 O O . LEU A 1 105 ? 0.439 -23.038 2.469 1.00 97.44 105 LEU A O 1
ATOM 848 N N . PRO A 1 106 ? 0.520 -24.308 4.313 1.00 97.81 106 PRO A N 1
ATOM 849 C CA . PRO A 1 106 ? -0.919 -24.254 4.526 1.00 97.81 106 PRO A CA 1
ATOM 850 C C . PRO A 1 106 ? -1.408 -22.812 4.715 1.00 97.81 106 PRO A C 1
ATOM 852 O O . PRO A 1 106 ? -0.790 -22.016 5.423 1.00 97.81 106 PRO A O 1
ATOM 855 N N . ARG A 1 107 ? -2.592 -22.493 4.181 1.00 97.00 107 ARG A N 1
ATOM 856 C CA . ARG A 1 107 ? -3.199 -21.146 4.260 1.00 97.00 107 ARG A CA 1
ATOM 857 C C . ARG A 1 107 ? -3.307 -20.600 5.688 1.00 97.00 107 ARG A C 1
ATOM 859 O O . ARG A 1 107 ? -3.099 -19.413 5.913 1.00 97.00 107 ARG A O 1
ATOM 866 N N . LYS A 1 108 ? -3.587 -21.468 6.667 1.00 96.94 108 LYS A N 1
ATOM 867 C CA . LYS A 1 108 ? -3.628 -21.098 8.093 1.00 96.94 108 LYS A CA 1
ATOM 868 C C . LYS A 1 108 ? -2.251 -20.675 8.619 1.00 96.94 108 LYS A C 1
ATOM 870 O O . LYS A 1 108 ? -2.169 -19.751 9.424 1.00 96.94 108 LYS A O 1
ATOM 875 N N . SER A 1 109 ? -1.186 -21.330 8.159 1.00 97.44 109 SER A N 1
ATOM 876 C CA . SER A 1 109 ? 0.193 -20.973 8.502 1.00 97.44 109 SER A CA 1
ATOM 877 C C . SER A 1 109 ? 0.574 -19.633 7.878 1.00 97.44 109 SER A C 1
ATOM 879 O O . SER A 1 109 ? 1.093 -18.774 8.580 1.00 97.44 109 SER A O 1
ATOM 881 N N . LEU A 1 110 ? 0.223 -19.412 6.606 1.00 97.19 110 LEU A N 1
ATOM 882 C CA . LEU A 1 110 ? 0.424 -18.125 5.930 1.00 97.19 110 LEU A CA 1
ATOM 883 C C . LEU A 1 110 ? -0.254 -16.974 6.675 1.00 97.19 110 LEU A C 1
ATOM 885 O O . LEU A 1 110 ? 0.389 -15.975 6.982 1.00 97.19 110 LEU A O 1
ATOM 889 N N . LEU A 1 111 ? -1.529 -17.144 7.031 1.00 97.19 111 LEU A N 1
ATOM 890 C CA . LEU A 1 111 ? -2.262 -16.143 7.799 1.00 97.19 111 LEU A CA 1
ATOM 891 C C . LEU A 1 111 ? -1.574 -15.851 9.139 1.00 97.19 111 LEU A C 1
ATOM 893 O O . LEU A 1 111 ? -1.399 -14.694 9.497 1.00 97.19 111 LEU A O 1
ATOM 897 N N . ARG A 1 112 ? -1.134 -16.888 9.861 1.00 96.88 112 ARG A N 1
ATOM 898 C CA . ARG A 1 112 ? -0.463 -16.731 11.158 1.00 96.88 112 ARG A CA 1
ATOM 899 C C . ARG A 1 112 ? 0.899 -16.037 11.0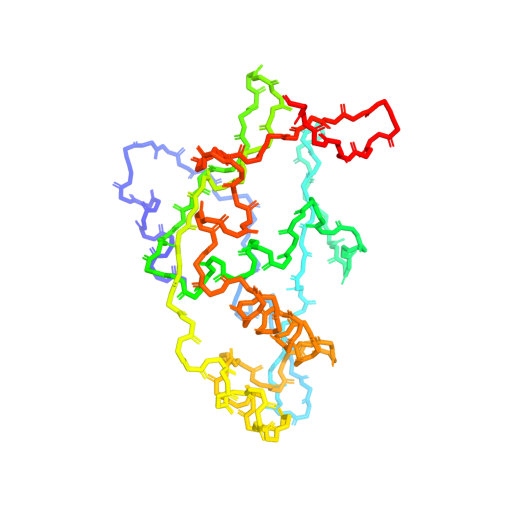59 1.00 96.88 112 ARG A C 1
ATOM 901 O O . ARG A 1 112 ? 1.250 -15.310 11.979 1.00 96.88 112 ARG A O 1
ATOM 908 N N . TYR A 1 113 ? 1.678 -16.305 10.013 1.00 95.94 113 TYR A N 1
ATOM 909 C CA . TYR A 1 113 ? 3.042 -15.779 9.889 1.00 95.94 113 TYR A CA 1
ATOM 910 C C . TYR A 1 113 ? 3.105 -14.383 9.274 1.00 95.94 113 TYR A C 1
ATOM 912 O O . TYR A 1 113 ? 4.009 -13.625 9.610 1.00 95.94 113 TYR A O 1
ATOM 920 N N . PHE A 1 114 ? 2.161 -14.039 8.395 1.00 95.62 114 PHE A N 1
ATOM 921 C CA . PHE A 1 114 ? 2.218 -12.797 7.620 1.00 95.62 114 PHE A CA 1
ATOM 922 C C . PHE A 1 114 ? 1.168 -11.754 8.016 1.00 95.62 114 PHE A C 1
ATOM 924 O O . PHE A 1 114 ? 1.253 -10.619 7.554 1.00 95.62 114 PHE A O 1
ATOM 931 N N . SER A 1 115 ? 0.202 -12.093 8.874 1.00 96.56 115 SER A N 1
ATOM 932 C CA . SER A 1 115 ? -0.711 -11.110 9.463 1.00 96.56 115 SER A CA 1
ATOM 933 C C . SER A 1 115 ? -0.256 -10.694 10.859 1.00 96.56 115 SER A C 1
ATOM 935 O O . SER A 1 115 ? 0.152 -11.519 11.676 1.00 96.56 115 SER A O 1
ATOM 937 N N . THR A 1 116 ? -0.403 -9.407 11.165 1.00 95.31 116 THR A N 1
ATOM 938 C CA . THR A 1 116 ? -0.250 -8.875 12.527 1.00 95.31 116 THR A CA 1
ATOM 939 C C . THR A 1 116 ? -1.502 -9.091 13.387 1.00 95.31 116 THR A C 1
ATOM 941 O O . THR A 1 116 ? -1.435 -8.973 14.609 1.00 95.31 116 THR A O 1
ATOM 944 N N . SER A 1 117 ? -2.637 -9.421 12.763 1.00 95.62 117 SER A N 1
ATOM 945 C CA . SER A 1 117 ? -3.949 -9.615 13.387 1.00 95.62 117 SER A CA 1
ATOM 946 C C . SER A 1 117 ? -4.777 -10.681 12.638 1.00 95.62 117 SER A C 1
ATOM 948 O O . SER A 1 117 ? -5.755 -10.335 11.969 1.00 95.62 117 SER A O 1
ATOM 950 N N . PRO A 1 118 ? -4.402 -11.977 12.723 1.00 96.06 118 PRO A N 1
ATOM 951 C CA . PRO A 1 118 ? -4.979 -13.051 11.906 1.00 96.06 118 PRO A CA 1
ATOM 952 C C . PRO A 1 118 ? -6.510 -13.148 11.915 1.00 96.06 118 PRO A C 1
ATOM 954 O O . PRO A 1 118 ? -7.112 -13.468 10.894 1.00 96.06 118 PRO A O 1
ATOM 957 N N . GLU A 1 119 ? -7.153 -12.882 13.053 1.00 94.50 119 GLU A N 1
ATOM 958 C CA . GLU A 1 119 ? -8.612 -12.988 13.205 1.00 94.50 119 GLU A CA 1
ATOM 959 C C . GLU A 1 119 ? -9.371 -11.797 12.601 1.00 94.50 119 GLU A C 1
ATOM 961 O O . GLU A 1 119 ? -10.587 -11.871 12.421 1.00 94.50 119 GLU A O 1
ATOM 966 N N . GLN A 1 120 ? -8.669 -10.698 12.306 1.00 95.00 120 GLN A N 1
ATOM 967 C CA . GLN A 1 120 ? -9.225 -9.428 11.833 1.00 95.00 120 GLN A CA 1
ATOM 968 C C . GLN A 1 120 ? -8.972 -9.185 10.341 1.00 95.00 120 GLN A C 1
ATOM 970 O O . GLN A 1 120 ? -9.499 -8.208 9.796 1.00 95.00 120 GLN A O 1
ATOM 975 N N . GLU A 1 121 ? -8.184 -10.043 9.690 1.00 94.94 121 GLU A N 1
ATOM 976 C CA . GLU A 1 121 ? -7.894 -9.925 8.266 1.00 94.94 121 GLU A CA 1
ATOM 977 C C . GLU A 1 121 ? -9.135 -10.168 7.397 1.00 94.94 121 GLU A C 1
ATOM 979 O O . GLU A 1 121 ? -10.002 -10.983 7.729 1.00 94.94 121 GLU A O 1
ATOM 984 N N . PRO A 1 122 ? -9.238 -9.495 6.238 1.00 91.88 122 PRO A N 1
ATOM 985 C CA . PRO A 1 122 ? -10.298 -9.773 5.286 1.00 91.88 122 PRO A CA 1
ATOM 986 C C . PRO A 1 122 ? -10.151 -11.181 4.695 1.00 91.88 122 PRO A C 1
ATOM 988 O O . PRO A 1 122 ? -9.048 -11.700 4.534 1.00 91.88 122 PRO A O 1
ATOM 991 N N . VAL A 1 123 ? -11.270 -11.756 4.248 1.00 91.75 123 VAL A N 1
ATOM 992 C CA . VAL A 1 123 ? -11.333 -13.118 3.675 1.00 91.75 123 VAL A CA 1
ATOM 993 C C . VAL A 1 123 ? -10.357 -13.366 2.513 1.00 91.75 123 VAL A C 1
ATOM 995 O O . VAL A 1 123 ? -9.920 -14.493 2.315 1.00 91.75 123 VAL A O 1
ATOM 998 N N . HIS A 1 124 ? -9.974 -12.316 1.780 1.00 92.94 124 HIS A N 1
ATOM 999 C CA . HIS A 1 124 ? -9.057 -12.384 0.635 1.00 92.94 124 HIS A CA 1
ATOM 1000 C C . HIS A 1 124 ? -7.586 -12.116 0.995 1.00 92.94 124 HIS A C 1
ATOM 1002 O O . HIS A 1 124 ? -6.757 -11.997 0.098 1.00 92.94 124 HIS A O 1
ATOM 1008 N N . PHE A 1 125 ? -7.236 -11.966 2.278 1.00 95.75 125 PHE A N 1
ATOM 1009 C CA . PHE A 1 125 ? -5.864 -11.654 2.698 1.00 95.75 125 PHE A CA 1
ATOM 1010 C C . PHE A 1 125 ? -4.854 -12.682 2.179 1.00 95.75 125 PHE A C 1
ATOM 1012 O O . PHE A 1 125 ? -3.883 -12.316 1.521 1.00 95.75 125 PHE A O 1
ATOM 1019 N N . VAL A 1 126 ? -5.116 -13.972 2.422 1.00 97.62 126 VAL A N 1
ATOM 1020 C CA . VAL A 1 126 ? -4.206 -15.051 2.011 1.00 97.62 126 VAL A CA 1
ATOM 1021 C C . VAL A 1 126 ? -4.143 -15.185 0.488 1.00 97.62 126 VAL A C 1
ATOM 1023 O O . VAL A 1 126 ? -3.076 -15.481 -0.035 1.00 97.62 126 VAL A O 1
ATOM 1026 N N . ASP A 1 127 ? -5.240 -14.926 -0.230 1.00 97.12 127 ASP A N 1
ATOM 1027 C CA . ASP A 1 127 ? -5.231 -14.940 -1.701 1.00 97.12 127 ASP A CA 1
ATOM 1028 C C . ASP A 1 127 ? -4.328 -13.838 -2.260 1.00 97.12 127 ASP A C 1
ATOM 1030 O O . ASP A 1 127 ? -3.426 -14.126 -3.040 1.00 97.12 127 ASP A O 1
ATOM 1034 N N . ASN A 1 128 ? -4.483 -12.600 -1.779 1.00 96.12 128 ASN A N 1
ATOM 1035 C CA . ASN A 1 128 ? -3.630 -11.482 -2.195 1.00 96.12 128 ASN A CA 1
ATOM 1036 C C . ASN A 1 128 ? -2.150 -11.732 -1.859 1.00 96.12 128 ASN A C 1
ATOM 1038 O O . ASN A 1 128 ? -1.257 -11.356 -2.622 1.00 96.12 128 ASN A O 1
ATOM 1042 N N . LEU A 1 129 ? -1.881 -12.356 -0.706 1.00 97.12 129 LEU A N 1
ATOM 1043 C CA . LEU A 1 129 ? -0.530 -12.722 -0.289 1.00 97.12 129 LEU A CA 1
ATOM 1044 C C . LEU A 1 129 ? 0.080 -13.759 -1.241 1.00 97.12 129 LEU A C 1
ATOM 1046 O O . LEU A 1 129 ? 1.207 -13.581 -1.693 1.00 97.12 129 LEU A O 1
ATOM 1050 N N . LEU A 1 130 ? -0.674 -14.804 -1.589 1.00 97.81 130 LEU A N 1
ATOM 1051 C CA . LEU A 1 130 ? -0.240 -15.838 -2.529 1.00 97.81 130 LEU A CA 1
ATOM 1052 C C . LEU A 1 130 ? -0.012 -15.284 -3.940 1.00 97.81 130 LEU A C 1
ATOM 1054 O O . LEU A 1 130 ? 0.972 -15.651 -4.574 1.00 97.81 130 LEU A O 1
ATOM 1058 N N . GLU A 1 131 ? -0.865 -14.380 -4.425 1.00 97.88 131 GLU A N 1
ATOM 1059 C CA . GLU A 1 131 ? -0.650 -13.695 -5.708 1.00 97.88 131 GLU A CA 1
ATOM 1060 C C . GLU A 1 131 ? 0.619 -12.835 -5.688 1.00 97.88 131 GLU A C 1
ATOM 1062 O O . GLU A 1 131 ? 1.387 -12.833 -6.650 1.00 97.88 131 GLU A O 1
ATOM 1067 N N . THR A 1 132 ? 0.878 -12.144 -4.574 1.00 97.50 132 THR A N 1
ATOM 1068 C CA . THR A 1 132 ? 2.102 -11.351 -4.391 1.00 97.50 132 THR A CA 1
ATOM 1069 C C . THR A 1 132 ? 3.340 -12.247 -4.370 1.00 97.50 132 THR A C 1
ATOM 1071 O O . THR A 1 132 ? 4.331 -11.948 -5.028 1.00 97.50 132 THR A O 1
ATOM 1074 N N . PHE A 1 133 ? 3.278 -13.380 -3.672 1.00 97.75 133 PHE A N 1
ATOM 1075 C CA . PHE A 1 133 ? 4.344 -14.380 -3.665 1.00 97.75 133 PHE A CA 1
ATOM 1076 C C . PHE A 1 133 ? 4.561 -14.995 -5.041 1.00 97.75 133 PHE A C 1
ATOM 1078 O O . PHE A 1 133 ? 5.698 -15.107 -5.481 1.00 97.75 133 PHE A O 1
ATOM 1085 N N . LYS A 1 134 ? 3.500 -15.310 -5.781 1.00 97.69 134 LYS A N 1
ATOM 1086 C CA . LYS A 1 134 ? 3.639 -15.775 -7.160 1.00 97.69 134 LYS A CA 1
ATOM 1087 C C . LYS A 1 134 ? 4.345 -14.734 -8.033 1.00 97.69 134 LYS A C 1
ATOM 1089 O O . LYS A 1 134 ? 5.297 -15.078 -8.719 1.00 97.69 134 LYS A O 1
ATOM 1094 N N . PHE A 1 135 ? 3.960 -13.461 -7.930 1.00 97.81 135 PHE A N 1
ATOM 1095 C CA . PHE A 1 135 ? 4.648 -12.373 -8.628 1.00 97.81 135 PHE A CA 1
ATOM 1096 C C . PHE A 1 135 ? 6.141 -12.302 -8.268 1.00 97.81 135 PHE A C 1
ATOM 1098 O O . PHE A 1 135 ? 6.979 -12.194 -9.155 1.00 97.81 135 PHE A O 1
ATOM 1105 N N . MET A 1 136 ? 6.486 -12.397 -6.980 1.00 97.38 136 MET A N 1
ATOM 1106 C CA . MET A 1 136 ? 7.885 -12.397 -6.532 1.00 97.38 136 MET A CA 1
ATOM 1107 C C . MET A 1 136 ? 8.669 -13.612 -7.034 1.00 97.38 136 MET A C 1
ATOM 1109 O O . MET A 1 136 ? 9.859 -13.500 -7.315 1.00 97.38 136 MET A O 1
ATOM 1113 N N . TYR A 1 137 ? 8.011 -14.767 -7.139 1.00 96.75 137 TYR A N 1
ATOM 1114 C CA . TYR A 1 137 ? 8.603 -15.987 -7.676 1.00 96.75 137 TYR A CA 1
ATOM 1115 C C . TYR A 1 137 ? 8.857 -15.883 -9.185 1.00 96.75 137 TYR A C 1
ATOM 1117 O O . TYR A 1 137 ? 9.911 -16.310 -9.649 1.00 96.75 137 TYR A O 1
ATOM 1125 N N . ASP A 1 138 ? 7.925 -15.284 -9.931 1.00 96.88 138 ASP A N 1
ATOM 1126 C CA . ASP A 1 138 ? 8.042 -15.068 -11.378 1.00 96.88 138 ASP A CA 1
ATOM 1127 C C . ASP A 1 138 ? 9.076 -13.966 -11.712 1.00 96.88 138 ASP A C 1
ATOM 1129 O O . ASP A 1 138 ? 9.692 -13.988 -12.778 1.00 96.88 138 ASP A O 1
ATOM 1133 N N . HIS A 1 139 ? 9.317 -13.031 -10.783 1.00 96.44 139 HIS A N 1
ATOM 1134 C CA . HIS A 1 139 ? 10.217 -11.883 -10.942 1.00 96.44 139 HIS A CA 1
ATOM 1135 C C . HIS A 1 139 ? 11.309 -11.819 -9.860 1.00 96.44 139 HIS A C 1
ATOM 1137 O O . HIS A 1 139 ? 11.485 -10.789 -9.212 1.00 96.44 139 HIS A O 1
ATOM 1143 N N . GLN A 1 140 ? 12.081 -12.896 -9.676 1.00 94.56 140 GLN A N 1
ATOM 1144 C CA . GLN A 1 140 ? 13.103 -12.980 -8.612 1.00 94.56 140 GLN A CA 1
ATOM 1145 C C . GLN A 1 140 ? 14.107 -11.814 -8.627 1.00 94.56 140 GLN A C 1
ATOM 1147 O O . GLN A 1 140 ? 14.492 -11.326 -7.565 1.00 94.56 140 GLN A O 1
ATOM 1152 N N . SER A 1 141 ? 14.455 -11.334 -9.828 1.00 93.50 141 SER A N 1
ATOM 1153 C CA . SER A 1 141 ? 15.246 -10.123 -10.078 1.00 93.50 141 SER A CA 1
ATOM 1154 C C . SER A 1 141 ? 14.373 -9.070 -10.777 1.00 93.50 141 SER A C 1
ATOM 1156 O O . SER A 1 141 ? 14.403 -8.956 -12.007 1.00 93.50 141 SER A O 1
ATOM 1158 N N . PRO A 1 142 ? 13.552 -8.288 -10.051 1.00 94.88 142 PRO A N 1
ATOM 1159 C CA . PRO A 1 142 ? 12.565 -7.391 -10.666 1.00 94.88 142 PRO A CA 1
ATOM 1160 C C . PRO A 1 142 ? 13.199 -6.261 -11.491 1.00 94.88 142 PRO A C 1
ATOM 1162 O O . PRO A 1 142 ? 12.588 -5.794 -12.450 1.00 94.88 142 PRO A O 1
ATOM 1165 N N . LEU A 1 143 ? 14.431 -5.844 -11.176 1.00 94.44 143 LEU A N 1
ATOM 1166 C CA . LEU A 1 143 ? 15.168 -4.837 -11.957 1.00 94.44 143 LEU A CA 1
ATOM 1167 C C . LEU A 1 143 ? 15.477 -5.298 -13.390 1.00 94.44 143 LEU A C 1
ATOM 1169 O O . LEU A 1 143 ? 15.656 -4.464 -14.270 1.00 94.44 143 LEU A O 1
ATOM 1173 N N . GLU A 1 144 ? 15.537 -6.610 -13.612 1.00 93.00 144 GLU A N 1
ATOM 1174 C CA . GLU A 1 144 ? 15.832 -7.219 -14.912 1.00 93.00 144 GLU A CA 1
ATOM 1175 C C . GLU A 1 144 ? 14.566 -7.759 -15.583 1.00 93.00 144 GLU A C 1
ATOM 1177 O O . GLU A 1 144 ? 14.421 -7.694 -16.800 1.00 93.00 144 GLU A O 1
ATOM 1182 N N . THR A 1 145 ? 13.638 -8.292 -14.785 1.00 94.94 145 THR A N 1
ATOM 1183 C CA . THR A 1 145 ? 12.478 -9.051 -15.280 1.00 94.94 145 THR A CA 1
ATOM 1184 C C . THR A 1 145 ? 11.173 -8.257 -15.305 1.00 94.94 145 THR A C 1
ATOM 1186 O O . THR A 1 145 ? 10.235 -8.673 -15.981 1.00 94.94 145 THR A O 1
ATOM 1189 N N . TYR A 1 146 ? 11.086 -7.141 -14.572 1.00 96.12 146 TYR A N 1
ATOM 1190 C CA . TYR A 1 146 ? 9.862 -6.341 -14.448 1.00 96.12 146 TYR A CA 1
ATOM 1191 C C . TYR A 1 146 ? 10.054 -4.874 -14.861 1.00 96.12 146 TYR A C 1
ATOM 1193 O O . TYR A 1 146 ? 9.185 -4.291 -15.508 1.00 96.12 146 TYR A O 1
ATOM 1201 N N . PHE A 1 147 ? 11.197 -4.273 -14.520 1.00 95.62 147 PHE A N 1
ATOM 1202 C CA . PHE A 1 147 ? 11.534 -2.894 -14.877 1.00 95.62 147 PHE A CA 1
ATOM 1203 C C . PHE A 1 147 ? 12.398 -2.849 -16.141 1.00 95.62 147 PHE A C 1
ATOM 1205 O O . PHE A 1 147 ? 13.608 -3.060 -16.095 1.00 95.62 147 PHE A O 1
ATOM 1212 N N . ILE A 1 148 ? 11.786 -2.537 -17.286 1.00 91.00 148 ILE A N 1
ATOM 1213 C CA . ILE A 1 148 ? 12.488 -2.443 -18.574 1.00 91.00 148 ILE A CA 1
ATOM 1214 C C . ILE A 1 148 ? 13.612 -1.401 -18.475 1.00 91.00 148 ILE A C 1
ATOM 1216 O O . ILE A 1 148 ? 13.380 -0.257 -18.083 1.00 91.00 148 ILE A O 1
ATOM 1220 N N . ASN A 1 149 ? 14.839 -1.787 -18.840 1.00 91.12 149 ASN A N 1
ATOM 1221 C CA . ASN A 1 149 ? 16.035 -0.938 -18.754 1.00 91.12 149 ASN A CA 1
ATOM 1222 C C . ASN A 1 149 ? 16.277 -0.341 -17.354 1.00 91.12 149 ASN A C 1
ATOM 1224 O O . ASN A 1 149 ? 16.835 0.753 -17.248 1.00 91.12 149 ASN A O 1
ATOM 1228 N N . ASN A 1 150 ? 15.834 -1.025 -16.291 1.00 91.81 150 ASN A N 1
ATOM 1229 C CA . ASN A 1 150 ? 15.913 -0.540 -14.914 1.00 91.81 150 ASN A CA 1
ATOM 1230 C C . ASN A 1 150 ? 15.236 0.836 -14.717 1.00 91.81 150 ASN A C 1
ATOM 1232 O O . ASN A 1 150 ? 15.676 1.663 -13.916 1.00 91.81 150 ASN A O 1
ATOM 1236 N N . LYS A 1 151 ? 14.184 1.120 -15.495 1.00 95.00 151 LYS A N 1
ATOM 1237 C CA . LYS A 1 151 ? 13.422 2.368 -15.407 1.00 95.00 151 LYS A CA 1
ATOM 1238 C C . LYS A 1 151 ? 12.167 2.195 -14.554 1.00 95.00 151 LYS A C 1
ATOM 1240 O O . LYS A 1 151 ? 11.576 1.115 -14.540 1.00 95.00 151 LYS A O 1
ATOM 1245 N N . PRO A 1 152 ? 11.739 3.258 -13.854 1.00 96.25 152 PRO A N 1
ATOM 1246 C CA . PRO A 1 152 ? 10.457 3.246 -13.174 1.00 96.25 152 PR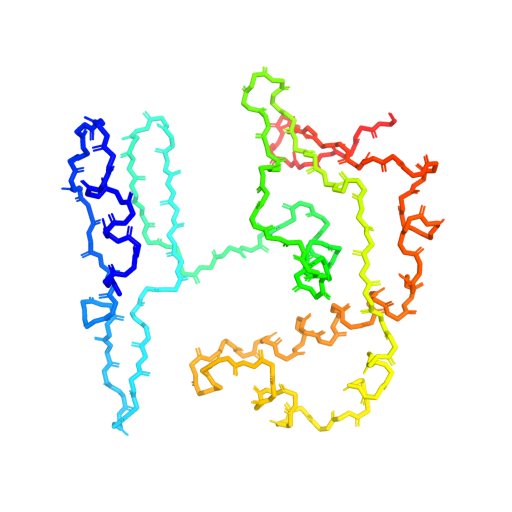O A CA 1
ATOM 1247 C C . PRO A 1 152 ? 9.321 3.157 -14.189 1.00 96.25 152 PRO A C 1
ATOM 1249 O O . PRO A 1 152 ? 9.433 3.671 -15.301 1.00 96.25 152 PRO A O 1
ATOM 1252 N N . LYS A 1 153 ? 8.195 2.602 -13.756 1.00 97.62 153 LYS A N 1
ATOM 1253 C CA . LYS A 1 153 ? 6.943 2.702 -14.501 1.00 97.62 153 LYS A CA 1
ATOM 1254 C C . LYS A 1 153 ? 6.232 3.989 -14.123 1.00 97.62 153 LYS A C 1
ATOM 1256 O O . LYS A 1 153 ? 6.062 4.281 -12.935 1.00 97.62 153 LYS A O 1
ATOM 1261 N N . ILE A 1 154 ? 5.838 4.762 -15.125 1.00 98.06 154 ILE A N 1
ATOM 1262 C CA . ILE A 1 154 ? 5.210 6.070 -14.952 1.00 98.06 154 ILE A CA 1
ATOM 1263 C C . ILE A 1 154 ? 3.778 5.972 -15.456 1.00 98.06 154 ILE A C 1
ATOM 1265 O O . ILE A 1 154 ? 3.539 5.453 -16.538 1.00 98.06 154 ILE A O 1
ATOM 1269 N N . TYR A 1 155 ? 2.824 6.466 -14.674 1.00 98.50 155 TYR A N 1
ATOM 1270 C CA . TYR A 1 155 ? 1.406 6.429 -15.005 1.00 98.50 155 TYR A CA 1
ATOM 1271 C C . TYR A 1 155 ? 0.784 7.816 -14.953 1.00 98.50 155 TYR A C 1
ATOM 1273 O O . TYR A 1 155 ? 1.032 8.591 -14.026 1.00 98.50 155 TYR A O 1
ATOM 1281 N N . SER A 1 156 ? -0.122 8.075 -15.891 1.00 97.94 156 SER A N 1
ATOM 1282 C CA . SER A 1 156 ? -0.956 9.276 -15.929 1.00 97.94 156 SER A CA 1
ATOM 1283 C C . SER A 1 156 ? -2.442 8.914 -15.928 1.00 97.94 156 SER A C 1
ATOM 1285 O O . SER A 1 156 ? -2.856 7.831 -16.368 1.00 97.94 156 SER A O 1
ATOM 1287 N N . LYS A 1 157 ? -3.270 9.814 -15.386 1.00 96.38 157 LYS A N 1
ATOM 1288 C CA . LYS A 1 157 ? -4.727 9.661 -15.432 1.00 96.38 157 LYS A CA 1
ATOM 1289 C C . LYS A 1 157 ? -5.255 9.966 -16.827 1.00 96.38 157 LYS A C 1
ATOM 1291 O O . LYS A 1 157 ? -4.933 10.997 -17.406 1.00 96.38 157 LYS A O 1
ATOM 1296 N N . GLN A 1 158 ? -6.112 9.084 -17.321 1.00 96.12 158 GLN A N 1
ATOM 1297 C CA . GLN A 1 158 ? -6.875 9.287 -18.546 1.00 96.12 158 GLN A CA 1
ATOM 1298 C C . GLN A 1 158 ? -8.169 10.063 -18.260 1.00 96.12 158 GLN A C 1
ATOM 1300 O O . GLN A 1 158 ? -8.561 10.240 -17.103 1.00 96.12 158 GLN A O 1
ATOM 1305 N N . LEU A 1 159 ? -8.853 10.513 -19.319 1.00 95.81 159 LEU A N 1
ATOM 1306 C CA . LEU A 1 159 ? -10.105 11.279 -19.213 1.00 95.81 159 LEU A CA 1
ATOM 1307 C C . LEU A 1 159 ? -11.229 10.506 -18.508 1.00 95.81 159 LEU A C 1
ATOM 1309 O O . LEU A 1 159 ? -12.040 11.106 -17.809 1.00 95.81 159 LEU A O 1
ATOM 1313 N N . ASP A 1 160 ? -11.257 9.182 -18.652 1.00 94.81 160 ASP A N 1
ATOM 1314 C CA . ASP A 1 160 ? -12.206 8.292 -17.969 1.00 94.81 160 ASP A CA 1
ATOM 1315 C C . ASP A 1 160 ? -11.831 8.019 -16.497 1.00 94.81 160 ASP A C 1
ATOM 1317 O O . ASP A 1 160 ? -12.516 7.281 -15.789 1.00 94.81 160 ASP A O 1
ATOM 1321 N N . GLY A 1 161 ? -10.730 8.607 -16.021 1.00 93.00 161 GLY A N 1
ATOM 1322 C CA . GLY A 1 161 ? -10.209 8.405 -14.680 1.00 93.00 161 GLY A CA 1
ATOM 1323 C C . GLY A 1 161 ? -9.441 7.095 -14.496 1.00 93.00 161 GLY A C 1
ATOM 1324 O O . GLY A 1 161 ? -9.050 6.801 -13.364 1.00 93.00 161 GLY A O 1
ATOM 1325 N N . SER A 1 162 ? -9.177 6.311 -15.542 1.00 95.12 162 SER A N 1
ATOM 1326 C CA . SER A 1 162 ? -8.276 5.155 -15.480 1.00 95.12 162 SER A CA 1
ATOM 1327 C C . SER A 1 162 ? -6.803 5.589 -15.415 1.00 95.12 162 SER A C 1
ATOM 1329 O O . SER A 1 162 ? -6.459 6.741 -15.685 1.00 95.12 162 SER A O 1
ATOM 1331 N N . TRP A 1 163 ? -5.923 4.690 -14.971 1.00 97.12 163 TRP A N 1
ATOM 1332 C CA . TRP A 1 163 ? -4.472 4.893 -15.024 1.00 97.12 163 TRP A CA 1
ATOM 1333 C C . TRP A 1 163 ? -3.919 4.220 -16.278 1.00 97.12 163 TRP A C 1
ATOM 1335 O O . TRP A 1 163 ? -4.248 3.060 -16.522 1.00 97.12 163 TRP A O 1
ATOM 1345 N N . LYS A 1 164 ? -3.057 4.914 -17.024 1.00 97.31 164 LYS A N 1
ATOM 1346 C CA . LYS A 1 164 ? -2.342 4.365 -18.184 1.00 97.31 164 LYS A CA 1
ATOM 1347 C C . LYS A 1 164 ? -0.839 4.532 -17.989 1.00 97.31 164 LYS A C 1
ATOM 1349 O O . LYS A 1 164 ? -0.417 5.599 -17.544 1.00 97.31 164 LYS A O 1
ATOM 1354 N N . GLU A 1 165 ? -0.077 3.480 -18.278 1.00 96.94 165 GLU A N 1
ATOM 1355 C CA . GLU A 1 165 ? 1.391 3.527 -18.307 1.00 96.94 165 GLU A CA 1
ATOM 1356 C C . GLU A 1 165 ? 1.838 4.430 -19.467 1.00 96.94 165 GLU A C 1
ATOM 1358 O O . GLU A 1 165 ? 1.226 4.415 -20.538 1.00 96.94 165 GLU A O 1
ATOM 1363 N N . GLU A 1 166 ? 2.839 5.269 -19.225 1.00 94.00 166 GLU A N 1
ATOM 1364 C CA . GLU A 1 166 ? 3.533 6.024 -20.268 1.00 94.00 166 GLU A CA 1
ATOM 1365 C C . GLU A 1 166 ? 4.528 5.102 -20.986 1.00 94.00 166 GLU A C 1
ATOM 1367 O O . GLU A 1 166 ? 5.108 4.221 -20.350 1.00 94.00 166 GLU A O 1
ATOM 1372 N N . ASP A 1 167 ? 4.695 5.306 -22.296 1.00 76.12 167 ASP A N 1
ATOM 1373 C CA . ASP A 1 167 ? 5.636 4.549 -23.135 1.00 76.12 167 ASP A CA 1
ATOM 1374 C C . ASP A 1 167 ? 7.112 4.888 -22.831 1.00 76.12 167 ASP A C 1
ATOM 1376 O O . ASP A 1 167 ? 7.417 6.074 -22.542 1.00 76.12 167 ASP A O 1
#

Foldseek 3Di:
DVPPVVVVVPDPDDDDDDDDQDDPNQWDDDPNDIEGNAPDWDADPVVRDIDGDPDDPDPDDPLLLVVLCVQAPDDDDDQADPVVQKGWADDDAHALPCLVVVLVDDLLVNLVPPDPRSVHDDPCPSVSVNSSSVVCVQCVPCCPRPPVVSGIWMWHADPVRDIDTDD

Sequence (167 aa):
MKYSANCLLNRKEKFNLKLCINTELNTTNRNGINYPIIYGIGYEIKNKKAFWCNKFLNKGPDMLARSARHFSDGGNIQIYDPLSHKLTIGPFSYVSDFVKDCLSLPRKSLLRYFSTSPEQEPVHFVDNLLETFKFMYDHQSPLETYFINNKPKIYSKQLDGSWKEED

pLDDT: mean 92.88, std 7.3, range [51.0, 98.5]

Secondary structure (DSSP, 8-state):
-HHHHHHHHTSSS---------GGGGEEEETTEEEES-S-EEEETTTTEEEE-S--S---SSHHHHHHHTTSS------EETTTTEEEE-------TTHHHHHHS-HHHHHHHH-SSTTTS-TTHHHHHHHHHHHHHHTSSHHHHTSGGGPPEEEEE-TTS-EEE--

Radius of gyration: 18.99 Å; chains: 1; bounding box: 34×49×46 Å